Protein AF-A0AAP0HT21-F1 (afdb_monomer_lite)

InterPro domains:
  IPR000439 Large ribosomal subunit protein eL15 [PF00827] (14-70)
  IPR000439 Large ribosomal subunit protein eL15 [PTHR11847] (13-71)
  IPR012678 Ribosomal protein uL23/eL15/eS24 core domain superfamily [SSF54189] (15-70)
  IPR024794 Large ribosomal subunit protein eL15 cor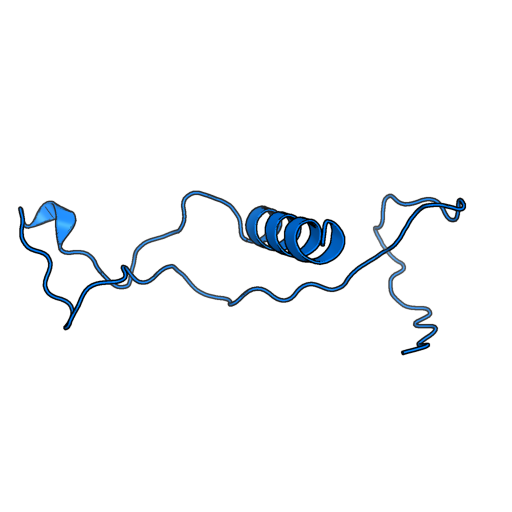e domain superfamily [G3DSA:3.40.1120.10] (6-73)

pLDDT: mean 77.36, std 18.36, range [28.28, 93.44]

Foldseek 3Di:
DDDPDPPPDDDDPDDPDPPDDDDDFDDDDDADFDPDDPLDDPDDPVPSDGRNHHDPDDPVVVRVVVVVVVVVD

Radius of gyration: 18.95 Å; chains: 1; bounding box: 44×23×48 Å

Sequence (73 aa):
MVVEDEAVRRDAVYAEIEGYVIYHVRVMRGGRKRPVSKGIVYGNPKNQGITQLKFQRNKKSAAEERAGANLAA

Secondary structure (DSSP, 8-state):
-----TT--SS------TT----------S-B----GGG---S-GGG---SSBPPSS-HHHHHHHHHHHHH--

Organism: NCBI:txid152367

Structure (mmCIF, N/CA/C/O backbone):
data_AF-A0AAP0HT21-F1
#
_entry.id   AF-A0AAP0HT21-F1
#
loop_
_atom_site.group_PDB
_atom_site.id
_atom_site.type_symbol
_atom_site.label_atom_id
_atom_site.label_alt_id
_atom_site.label_comp_id
_atom_site.label_asym_id
_atom_site.label_entity_id
_atom_site.label_seq_id
_atom_site.pdbx_PDB_ins_code
_atom_site.Cartn_x
_atom_site.Cartn_y
_atom_site.Cartn_z
_atom_site.occupancy
_atom_site.B_iso_or_equiv
_atom_site.auth_seq_id
_atom_site.auth_comp_id
_atom_site.auth_asym_id
_atom_site.auth_atom_id
_atom_site.pdbx_PDB_model_num
ATOM 1 N N . MET A 1 1 ? 3.162 4.595 -25.773 1.00 28.28 1 MET A N 1
ATOM 2 C CA . MET A 1 1 ? 3.390 5.816 -26.568 1.00 28.28 1 MET A CA 1
ATOM 3 C C . MET A 1 1 ? 4.857 6.132 -26.418 1.00 28.28 1 MET A C 1
ATOM 5 O O . MET A 1 1 ? 5.312 6.225 -25.287 1.00 28.28 1 MET A O 1
ATOM 9 N N . VAL A 1 2 ? 5.568 6.120 -27.542 1.00 35.03 2 VAL A N 1
ATOM 10 C CA . VAL A 1 2 ? 6.998 6.411 -27.663 1.00 35.03 2 VAL A CA 1
ATOM 11 C C . VAL A 1 2 ? 7.292 7.703 -26.912 1.00 35.03 2 VAL A C 1
ATOM 13 O O . VAL A 1 2 ? 6.820 8.757 -27.323 1.00 35.03 2 VAL A O 1
ATOM 16 N N . VAL A 1 3 ? 8.000 7.605 -25.796 1.00 32.25 3 VAL A N 1
ATOM 17 C CA . VAL A 1 3 ? 8.671 8.750 -25.194 1.00 32.25 3 VAL A CA 1
ATOM 18 C C . VAL A 1 3 ? 10.021 8.228 -24.753 1.00 32.25 3 VAL A C 1
ATOM 20 O O . VAL A 1 3 ? 10.149 7.521 -23.755 1.00 32.25 3 VAL A O 1
ATOM 23 N N . GLU A 1 4 ? 11.009 8.515 -25.591 1.00 40.28 4 GLU A N 1
ATOM 24 C CA . GLU A 1 4 ? 12.358 8.725 -25.111 1.00 40.28 4 GLU A CA 1
ATOM 25 C C . GLU A 1 4 ? 12.276 9.794 -24.020 1.00 40.28 4 GLU A C 1
ATOM 27 O O . GLU A 1 4 ? 12.006 10.958 -24.298 1.00 40.28 4 GLU A O 1
ATOM 32 N N . ASP A 1 5 ? 12.420 9.381 -22.768 1.00 33.47 5 ASP A N 1
ATOM 33 C CA . ASP A 1 5 ? 12.677 10.290 -21.661 1.00 33.47 5 ASP A CA 1
ATOM 34 C C . ASP A 1 5 ? 14.089 9.970 -21.172 1.00 33.47 5 ASP A C 1
ATOM 36 O O . ASP A 1 5 ? 14.315 9.059 -20.368 1.00 33.47 5 ASP A O 1
ATOM 40 N N . GLU A 1 6 ? 15.061 10.727 -21.685 1.00 38.06 6 GLU A N 1
ATOM 41 C CA . GLU A 1 6 ? 16.445 10.799 -21.208 1.00 38.06 6 GLU A CA 1
ATOM 42 C C . GLU A 1 6 ? 16.527 11.348 -19.763 1.00 38.06 6 GLU A C 1
ATOM 44 O O . GLU A 1 6 ? 17.257 12.292 -19.478 1.00 38.06 6 GLU A O 1
ATOM 49 N N . ALA A 1 7 ? 15.754 10.825 -18.808 1.00 36.56 7 ALA A N 1
ATOM 50 C CA . ALA A 1 7 ? 15.732 11.377 -17.451 1.00 36.56 7 ALA A CA 1
ATOM 51 C C . ALA A 1 7 ? 15.306 10.409 -16.335 1.00 36.56 7 ALA A C 1
ATOM 53 O O . ALA A 1 7 ? 15.058 10.851 -15.215 1.00 36.56 7 ALA A O 1
ATOM 54 N N . VAL A 1 8 ? 15.299 9.088 -16.557 1.00 45.41 8 VAL A N 1
ATOM 55 C CA . VAL A 1 8 ? 15.237 8.097 -15.449 1.00 45.41 8 VAL A CA 1
ATOM 56 C C . VAL A 1 8 ? 16.649 7.709 -14.974 1.00 45.41 8 VAL A C 1
ATOM 58 O O . VAL A 1 8 ? 16.866 6.717 -14.284 1.00 45.41 8 VAL A O 1
ATOM 61 N N . ARG A 1 9 ? 17.657 8.515 -15.321 1.00 51.62 9 ARG A N 1
ATOM 62 C CA . ARG A 1 9 ? 19.015 8.375 -14.798 1.00 51.62 9 ARG A CA 1
ATOM 63 C C . ARG A 1 9 ? 19.133 9.150 -13.496 1.00 51.62 9 ARG A C 1
ATOM 65 O O . ARG A 1 9 ? 19.155 10.379 -13.511 1.00 51.62 9 ARG A O 1
ATOM 72 N N . ARG A 1 10 ? 19.281 8.412 -12.395 1.00 48.84 10 ARG A N 1
ATOM 73 C CA . ARG A 1 10 ? 20.344 8.704 -11.420 1.00 48.84 10 ARG A CA 1
ATOM 74 C C . ARG A 1 10 ? 20.676 7.529 -10.497 1.00 48.84 10 ARG A C 1
ATOM 76 O O . ARG A 1 10 ? 21.856 7.325 -10.275 1.00 48.84 10 ARG A O 1
ATOM 83 N N . ASP A 1 11 ? 19.718 6.679 -10.110 1.00 50.38 11 ASP A N 1
ATOM 84 C CA . ASP A 1 11 ? 19.976 5.633 -9.091 1.00 50.38 11 ASP A CA 1
ATOM 85 C C . ASP A 1 11 ? 19.347 4.251 -9.404 1.00 50.38 11 ASP A C 1
ATOM 87 O O . ASP A 1 11 ? 18.876 3.552 -8.505 1.00 50.38 11 ASP A O 1
ATOM 91 N N . ALA A 1 12 ? 19.254 3.849 -10.677 1.00 60.78 12 ALA A N 1
ATOM 92 C CA . ALA A 1 12 ? 18.584 2.603 -11.073 1.00 60.78 12 ALA A CA 1
ATOM 93 C C . ALA A 1 12 ? 19.564 1.425 -11.279 1.00 60.78 12 ALA A C 1
ATOM 95 O O . ALA A 1 12 ? 20.567 1.555 -11.972 1.00 60.78 12 ALA A O 1
ATOM 96 N N . VAL A 1 13 ? 19.235 0.259 -10.707 1.00 59.25 13 VAL A N 1
ATOM 97 C CA . VAL A 1 13 ? 19.977 -1.019 -10.804 1.00 59.25 13 VAL A CA 1
ATOM 98 C C . VAL A 1 13 ? 19.453 -1.846 -11.988 1.00 59.25 13 VAL A C 1
ATOM 100 O O . VAL A 1 13 ? 18.943 -2.946 -11.801 1.00 59.25 13 VAL A O 1
ATOM 103 N N . TYR A 1 14 ? 19.479 -1.312 -13.208 1.00 63.19 14 TYR A N 1
ATOM 104 C CA . TYR A 1 14 ? 19.050 -2.067 -14.393 1.00 63.19 14 TYR A CA 1
ATOM 105 C C . TYR A 1 14 ? 20.029 -1.836 -15.539 1.00 63.19 14 TYR A C 1
ATOM 107 O O . TYR A 1 14 ? 20.414 -0.701 -15.808 1.00 63.19 14 TYR A O 1
ATOM 115 N N . ALA A 1 15 ? 20.455 -2.929 -16.172 1.00 63.34 15 ALA A N 1
ATOM 116 C CA . ALA A 1 15 ? 21.340 -2.899 -17.328 1.00 63.34 15 ALA A CA 1
ATOM 117 C C . ALA A 1 15 ? 20.517 -2.773 -18.619 1.00 63.34 15 ALA A C 1
ATOM 119 O O . ALA A 1 15 ? 19.411 -3.309 -18.700 1.00 63.34 15 ALA A O 1
ATOM 120 N N . GLU A 1 16 ? 21.071 -2.106 -19.632 1.00 69.62 16 GLU A N 1
ATOM 121 C CA . GLU A 1 16 ? 20.482 -1.954 -20.974 1.00 69.62 16 GLU A CA 1
ATOM 122 C C . GLU A 1 16 ? 20.638 -3.255 -21.796 1.00 69.62 16 GLU A C 1
ATOM 124 O O . GLU A 1 16 ? 21.183 -3.265 -22.894 1.00 69.62 16 GLU A O 1
ATOM 129 N N . ILE A 1 17 ? 20.213 -4.385 -21.223 1.00 73.50 17 ILE A N 1
ATOM 130 C CA . ILE A 1 17 ? 20.199 -5.704 -21.869 1.00 73.50 17 ILE A CA 1
ATOM 131 C C . ILE A 1 17 ? 18.789 -5.958 -22.421 1.00 73.50 17 ILE A C 1
ATOM 133 O O . ILE A 1 17 ? 17.791 -5.550 -21.820 1.00 73.50 17 ILE A O 1
ATOM 137 N N . GLU A 1 18 ? 18.688 -6.649 -23.556 1.00 76.50 18 GLU A N 1
ATOM 138 C CA . GLU A 1 18 ? 17.401 -7.066 -24.121 1.00 76.50 18 GLU A CA 1
ATOM 139 C C . GLU A 1 18 ? 16.618 -7.953 -23.130 1.00 76.50 18 GLU A C 1
ATOM 141 O O . GLU A 1 18 ? 17.173 -8.862 -22.513 1.00 76.50 18 GLU A O 1
ATOM 146 N N . GLY A 1 19 ? 15.318 -7.678 -22.959 1.00 75.88 19 GLY A N 1
ATOM 147 C CA . GLY A 1 19 ? 14.434 -8.418 -22.044 1.00 75.88 19 GLY A CA 1
ATOM 148 C C . GLY A 1 19 ? 14.050 -7.691 -20.747 1.00 75.88 19 GLY A C 1
ATOM 149 O O . GLY A 1 19 ? 13.252 -8.224 -19.976 1.00 75.88 19 GLY A O 1
ATOM 150 N N . TYR A 1 20 ? 14.544 -6.469 -20.511 1.00 75.38 20 TYR A N 1
ATOM 151 C CA . TYR A 1 20 ? 14.120 -5.618 -19.390 1.00 75.38 20 TYR A CA 1
ATOM 152 C C . TYR A 1 20 ? 13.125 -4.538 -19.833 1.00 75.38 20 TYR A C 1
ATOM 154 O O . TYR A 1 20 ? 13.299 -3.907 -20.872 1.00 75.38 20 TYR A O 1
ATOM 162 N N . VAL A 1 21 ? 12.089 -4.290 -19.021 1.00 77.94 21 VAL A N 1
ATOM 163 C CA . VAL A 1 21 ? 11.107 -3.220 -19.263 1.00 77.94 21 VAL A CA 1
AT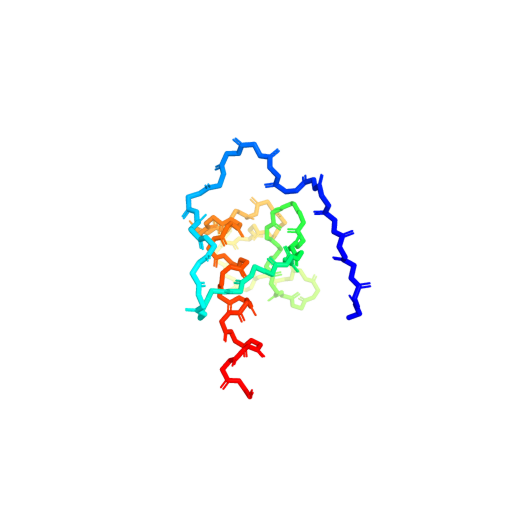OM 164 C C . VAL A 1 21 ? 10.835 -2.443 -17.976 1.00 77.94 21 VAL A C 1
ATOM 166 O O . VAL A 1 21 ? 10.615 -3.033 -16.917 1.00 77.94 21 VAL A O 1
ATOM 169 N N . ILE A 1 22 ? 10.841 -1.111 -18.067 1.00 79.31 22 ILE A N 1
ATOM 170 C CA . ILE A 1 22 ? 10.566 -0.196 -16.952 1.00 79.31 22 ILE A CA 1
ATOM 171 C C . ILE A 1 22 ? 9.139 0.344 -17.092 1.00 79.31 22 ILE A C 1
ATOM 173 O O . ILE A 1 22 ? 8.763 0.864 -18.139 1.00 79.31 22 ILE A O 1
ATOM 177 N N . TYR A 1 23 ? 8.352 0.262 -16.016 1.00 79.62 23 TYR A N 1
ATOM 178 C CA . TYR A 1 23 ? 6.968 0.741 -15.982 1.00 79.62 23 TYR A CA 1
ATOM 179 C C . TYR A 1 23 ? 6.756 1.786 -14.887 1.00 79.62 23 TYR A C 1
ATOM 181 O O . TYR A 1 23 ? 7.252 1.654 -13.767 1.00 79.62 23 TYR A O 1
ATOM 189 N N . HIS A 1 24 ? 5.928 2.790 -15.179 1.00 83.12 24 HIS A N 1
ATOM 190 C CA . HIS A 1 24 ? 5.461 3.750 -14.184 1.00 83.12 24 HIS A CA 1
ATOM 191 C C . HIS A 1 24 ? 4.100 3.333 -13.631 1.00 83.12 24 HIS A C 1
ATOM 193 O O . HIS A 1 24 ? 3.094 3.329 -14.340 1.00 83.12 24 HIS A O 1
ATOM 199 N N . VAL A 1 25 ? 4.047 3.037 -12.331 1.00 85.88 25 VAL A N 1
ATOM 200 C CA . VAL A 1 25 ? 2.798 2.692 -11.643 1.00 85.88 25 VAL A CA 1
ATOM 201 C C . VAL A 1 25 ? 2.469 3.727 -10.580 1.00 85.88 25 VAL A C 1
ATOM 203 O O . VAL A 1 25 ? 3.261 4.018 -9.683 1.00 85.88 25 VAL A O 1
ATOM 206 N N . ARG A 1 26 ? 1.245 4.261 -10.645 1.00 89.06 26 ARG A N 1
ATOM 207 C CA . ARG A 1 26 ? 0.702 5.151 -9.618 1.00 89.06 26 ARG A CA 1
ATOM 208 C C . ARG A 1 26 ? -0.127 4.366 -8.608 1.00 89.06 26 ARG A C 1
ATOM 210 O O . ARG A 1 26 ? -1.074 3.662 -8.961 1.00 89.06 26 ARG A O 1
ATOM 217 N N . VAL A 1 27 ? 0.162 4.592 -7.332 1.00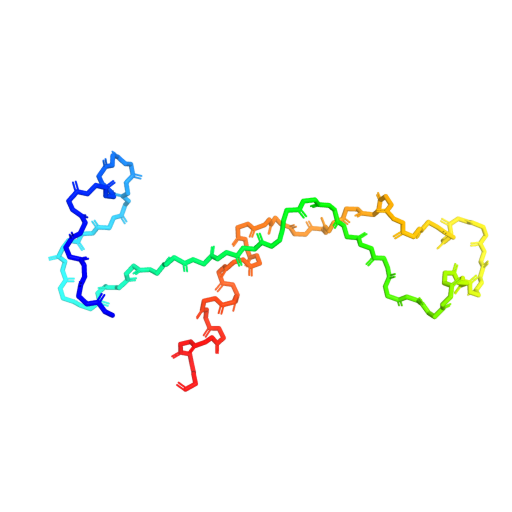 89.00 27 VAL A N 1
ATOM 218 C CA . VAL A 1 27 ? -0.677 4.166 -6.205 1.00 89.00 27 VAL A CA 1
ATOM 219 C C . VAL A 1 27 ? -1.251 5.383 -5.483 1.00 89.00 27 VAL A C 1
ATOM 221 O O . VAL A 1 27 ? -0.621 6.444 -5.424 1.00 89.00 27 VAL A O 1
ATOM 224 N N . MET A 1 28 ? -2.469 5.254 -4.948 1.00 88.12 28 MET A N 1
ATOM 225 C CA . MET A 1 28 ? -3.070 6.312 -4.134 1.00 88.12 28 MET A CA 1
ATOM 226 C C . MET A 1 28 ? -2.228 6.563 -2.878 1.00 88.12 28 MET A C 1
ATOM 228 O O . MET A 1 28 ? -1.721 5.643 -2.231 1.00 88.12 28 MET A O 1
ATOM 232 N N . ARG A 1 29 ? -2.060 7.844 -2.540 1.00 88.12 29 ARG A N 1
ATOM 233 C CA . ARG A 1 29 ? -1.364 8.271 -1.321 1.00 88.12 29 ARG A CA 1
ATOM 234 C C . ARG A 1 29 ? -2.328 8.237 -0.125 1.00 88.12 29 ARG A C 1
ATOM 236 O O . ARG A 1 29 ? -3.519 8.009 -0.282 1.00 88.12 29 ARG A O 1
ATOM 243 N N . GLY A 1 30 ? -1.793 8.458 1.076 1.00 88.44 30 GLY A N 1
ATOM 244 C CA . GLY A 1 30 ? -2.561 8.369 2.324 1.00 88.44 30 GLY A CA 1
ATOM 245 C C . GLY A 1 30 ? -2.575 6.978 2.965 1.00 88.44 30 GLY A C 1
ATOM 246 O O . GLY A 1 30 ? -1.727 6.137 2.645 1.00 88.44 30 GLY A O 1
ATOM 247 N N . GLY A 1 31 ? -3.475 6.810 3.937 1.00 87.00 31 GLY A N 1
ATOM 248 C CA . GLY A 1 31 ? -3.718 5.572 4.681 1.00 87.00 31 GLY A CA 1
ATOM 249 C C . GLY A 1 31 ? -4.877 4.759 4.105 1.00 87.00 31 GLY A C 1
ATOM 250 O O . GLY A 1 31 ? -5.385 5.052 3.024 1.00 87.00 31 GLY A O 1
ATOM 251 N N . ARG A 1 32 ? -5.302 3.724 4.830 1.00 91.06 32 ARG A N 1
ATOM 252 C CA . ARG A 1 32 ? -6.361 2.815 4.392 1.00 91.06 32 ARG A CA 1
ATOM 253 C C . ARG A 1 32 ? -7.653 3.103 5.146 1.00 91.06 32 ARG A C 1
ATOM 255 O O . ARG A 1 32 ? -7.700 3.009 6.368 1.00 91.06 32 ARG A O 1
ATOM 262 N N . LYS A 1 33 ? -8.733 3.343 4.405 1.00 90.81 33 LYS A N 1
ATOM 263 C CA . LYS A 1 33 ? -10.090 3.323 4.958 1.00 90.81 33 LYS A CA 1
ATOM 264 C C . LYS A 1 33 ? -10.602 1.883 5.013 1.00 90.81 33 LYS A C 1
ATOM 266 O O . LYS A 1 33 ? -10.406 1.120 4.066 1.00 90.81 33 LYS A O 1
ATOM 271 N N . ARG A 1 34 ? -11.277 1.495 6.097 1.00 91.50 34 ARG A N 1
ATOM 272 C CA . ARG A 1 34 ? -11.996 0.213 6.147 1.00 91.50 34 ARG A CA 1
ATOM 273 C C . ARG A 1 34 ? -13.219 0.251 5.210 1.00 91.50 34 ARG A C 1
ATOM 275 O O . ARG A 1 34 ? -14.005 1.196 5.311 1.00 91.50 34 ARG A O 1
ATOM 282 N N . PRO A 1 35 ? -13.420 -0.755 4.340 1.00 90.69 35 PRO A N 1
ATOM 283 C CA . PRO A 1 35 ? -14.627 -0.848 3.526 1.00 90.69 35 PRO A CA 1
ATOM 284 C C . PRO A 1 35 ? -15.788 -1.348 4.398 1.00 90.69 35 PRO A C 1
ATOM 286 O O . PRO A 1 35 ? -15.929 -2.542 4.632 1.00 90.69 35 PRO A O 1
ATOM 289 N N . VAL A 1 36 ? -16.588 -0.424 4.930 1.00 92.50 36 VAL A N 1
ATOM 290 C CA . VAL A 1 36 ? -17.812 -0.724 5.691 1.00 92.50 36 VAL A CA 1
ATOM 291 C C . VAL A 1 36 ? -18.964 0.125 5.179 1.00 92.50 36 VAL A C 1
ATOM 293 O O . VAL A 1 36 ? -18.788 1.307 4.870 1.00 92.50 36 VAL A O 1
ATOM 296 N N . SER A 1 37 ? -20.158 -0.463 5.116 1.00 90.75 37 SER A N 1
ATOM 297 C CA . SER A 1 37 ? -21.381 0.262 4.779 1.00 90.75 37 SER A CA 1
ATOM 298 C C . SER A 1 37 ? -21.685 1.306 5.855 1.00 90.75 37 SER A C 1
ATOM 300 O O . SER A 1 37 ? -21.754 0.976 7.038 1.00 90.75 37 SER A O 1
ATOM 302 N N . LYS A 1 38 ? -21.862 2.571 5.451 1.00 89.62 38 LYS A N 1
ATOM 303 C CA . LYS A 1 38 ? -22.229 3.702 6.332 1.00 89.62 38 LYS A CA 1
ATOM 304 C C . LYS A 1 38 ? -21.286 3.957 7.525 1.00 89.62 38 LYS A C 1
ATOM 306 O O . LYS A 1 38 ? -21.630 4.731 8.406 1.00 89.62 38 LYS A O 1
ATOM 311 N N . GLY A 1 39 ? -20.099 3.345 7.560 1.00 89.25 39 GLY A N 1
ATOM 312 C CA . GLY A 1 39 ? -19.164 3.509 8.679 1.00 89.25 39 GLY A CA 1
ATOM 313 C C . GLY A 1 39 ? -19.534 2.723 9.940 1.00 89.25 39 GLY A C 1
ATOM 314 O O . GLY A 1 39 ? -18.959 2.983 10.986 1.00 89.25 39 GLY A O 1
ATOM 315 N N . ILE A 1 40 ? -20.463 1.770 9.869 1.00 91.31 40 ILE A N 1
ATOM 316 C CA . ILE A 1 40 ? -20.867 0.990 11.044 1.00 91.31 40 ILE A CA 1
ATOM 317 C C . ILE A 1 40 ? -20.014 -0.278 11.112 1.00 91.31 40 ILE A C 1
ATOM 319 O O . ILE A 1 40 ? -19.993 -1.068 10.167 1.00 91.31 40 ILE A O 1
ATOM 323 N N . VAL A 1 41 ? -19.303 -0.478 12.226 1.00 92.31 41 VAL A N 1
ATOM 324 C CA . VAL A 1 41 ? -18.651 -1.755 12.539 1.00 92.31 41 VAL A CA 1
ATOM 325 C C . VAL A 1 41 ? -19.486 -2.460 13.599 1.00 92.31 41 VAL A C 1
ATOM 327 O O . VAL A 1 41 ? -19.657 -1.960 14.708 1.00 92.31 41 VAL A O 1
ATOM 330 N N . TYR A 1 42 ? -19.990 -3.644 13.274 1.00 89.94 42 TYR A N 1
ATOM 331 C CA . TYR A 1 42 ? -20.661 -4.495 14.249 1.00 89.94 42 TYR A CA 1
ATOM 332 C C . TYR A 1 42 ? -19.594 -5.263 15.035 1.00 89.94 42 TYR A C 1
ATOM 334 O O . TYR A 1 42 ? -18.900 -6.114 14.480 1.00 89.94 42 TYR A O 1
ATOM 342 N N . GLY A 1 43 ? -19.390 -4.902 16.303 1.00 90.38 43 GLY A N 1
ATOM 343 C CA . GLY A 1 43 ? -18.417 -5.555 17.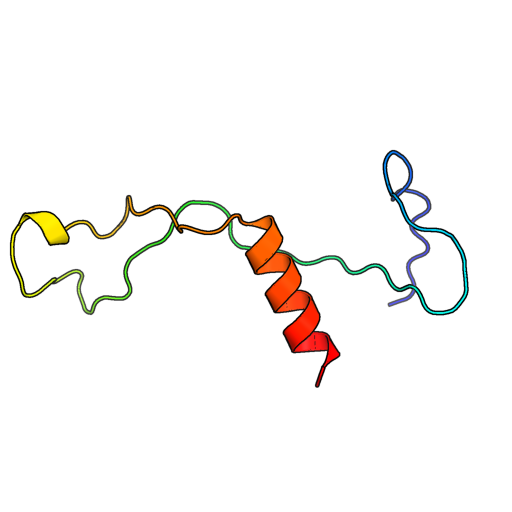176 1.00 90.38 43 GLY A CA 1
ATOM 344 C C . GLY A 1 43 ? -17.879 -4.657 18.287 1.00 90.38 43 GLY A C 1
ATOM 345 O O . GLY A 1 43 ? -18.338 -3.534 18.500 1.00 90.38 43 GLY A O 1
ATOM 346 N N . ASN A 1 44 ? -16.871 -5.170 18.992 1.00 93.44 44 ASN A N 1
ATOM 347 C CA . ASN A 1 44 ? 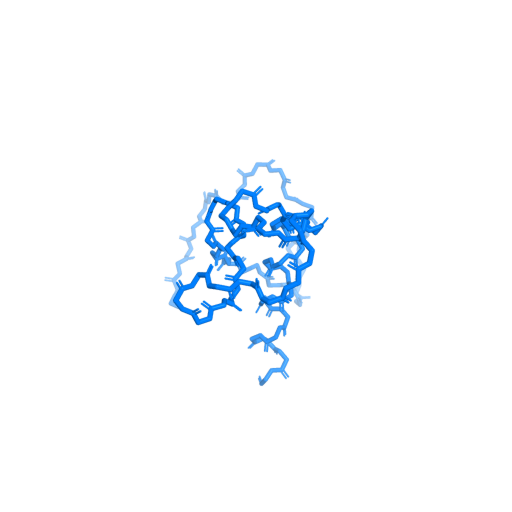-16.318 -4.519 20.177 1.00 93.44 44 ASN A CA 1
ATOM 348 C C . ASN A 1 44 ? -15.687 -3.145 19.861 1.00 93.44 44 ASN A C 1
ATOM 350 O O . ASN A 1 44 ? -15.076 -2.988 18.795 1.00 93.44 44 ASN A O 1
ATOM 354 N N . PRO A 1 45 ? -15.730 -2.177 20.804 1.00 91.38 45 PRO A N 1
ATOM 355 C CA . PRO A 1 45 ? -15.225 -0.811 20.614 1.00 91.38 45 PRO A CA 1
ATOM 356 C C . PRO A 1 45 ? -13.790 -0.721 20.076 1.00 91.38 45 PRO A C 1
ATOM 358 O O . PRO A 1 45 ? -13.486 0.132 19.246 1.00 91.38 45 PRO A O 1
ATOM 361 N N . LYS A 1 46 ? -12.921 -1.664 20.463 1.00 92.88 46 LYS A N 1
ATOM 362 C CA . LYS A 1 46 ? -11.533 -1.77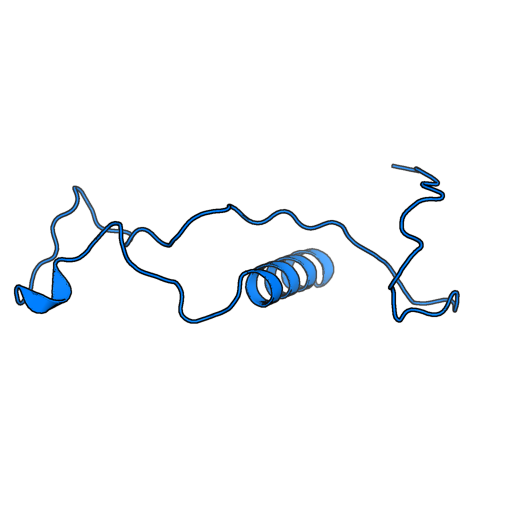1 19.980 1.00 92.88 46 LYS A CA 1
ATOM 363 C C . LYS A 1 46 ? -11.419 -1.778 18.448 1.00 92.88 46 LYS A C 1
ATOM 365 O O . LYS A 1 46 ? -10.450 -1.265 17.897 1.00 92.88 46 LYS A O 1
ATOM 370 N N . ASN A 1 47 ? -12.399 -2.352 17.753 1.00 90.50 47 ASN A N 1
ATOM 371 C CA . ASN A 1 47 ? -12.353 -2.554 16.307 1.00 90.50 47 ASN A CA 1
ATOM 372 C C . ASN A 1 47 ? -13.125 -1.483 15.523 1.00 90.50 47 ASN A C 1
ATOM 374 O O . ASN A 1 47 ? -13.237 -1.619 14.305 1.00 90.50 47 ASN A O 1
ATOM 378 N N . GLN A 1 48 ? -13.630 -0.435 16.180 1.00 90.69 48 GLN A N 1
ATOM 379 C CA . GLN A 1 48 ? -14.465 0.610 15.569 1.00 90.69 48 GLN A CA 1
ATOM 380 C C . GLN A 1 48 ? -13.685 1.615 14.702 1.00 90.69 48 GLN A C 1
ATOM 382 O O . GLN A 1 48 ? -14.282 2.436 14.016 1.00 90.69 48 GLN A O 1
ATOM 387 N N . GLY A 1 49 ? -12.348 1.568 14.691 1.00 90.69 49 GLY A N 1
ATOM 388 C CA . GLY A 1 49 ? -11.532 2.460 13.863 1.00 90.69 49 GLY A CA 1
ATOM 389 C C . GLY A 1 49 ? -11.751 2.250 12.356 1.00 90.69 49 GLY A C 1
ATOM 390 O O . GLY A 1 49 ? -11.639 1.128 11.857 1.00 90.69 49 GLY A O 1
ATOM 391 N N . ILE A 1 50 ? -12.017 3.339 11.621 1.00 90.31 50 ILE A N 1
ATOM 392 C CA . ILE A 1 50 ? -12.360 3.300 10.182 1.00 90.31 50 ILE A CA 1
ATOM 393 C C . ILE A 1 50 ? -11.302 3.980 9.304 1.00 90.31 50 ILE A C 1
ATOM 395 O O . ILE A 1 50 ? -10.833 3.369 8.343 1.00 90.31 50 ILE A O 1
ATOM 399 N N . THR A 1 51 ? -10.931 5.229 9.606 1.00 88.75 51 THR A N 1
ATOM 400 C CA . THR A 1 51 ? -10.142 6.085 8.689 1.00 88.75 51 THR A CA 1
ATOM 401 C C . THR A 1 51 ? -8.638 6.088 8.980 1.00 88.75 51 THR A C 1
ATOM 403 O O . THR A 1 51 ? -7.835 6.224 8.064 1.00 88.75 51 THR A O 1
ATOM 406 N N . GLN A 1 52 ? -8.228 5.914 10.237 1.00 87.31 52 GLN A N 1
ATOM 407 C CA . GLN A 1 52 ? -6.823 6.041 10.662 1.00 87.31 52 GLN A CA 1
ATOM 408 C C . GLN A 1 52 ? -6.031 4.722 10.576 1.00 87.31 52 GLN A C 1
ATOM 410 O O . GLN A 1 52 ? -4.966 4.582 11.177 1.00 87.31 52 GLN A O 1
ATOM 415 N N . LEU A 1 53 ? -6.533 3.731 9.834 1.00 88.81 53 LEU A N 1
ATOM 416 C CA . LEU A 1 53 ? -5.864 2.441 9.705 1.00 88.81 53 LEU A CA 1
ATOM 417 C C . LEU A 1 53 ? -4.701 2.540 8.710 1.00 88.81 53 LEU A C 1
ATOM 419 O O . LEU A 1 53 ? -4.845 3.012 7.580 1.00 88.81 53 LEU A O 1
ATOM 423 N N . LYS A 1 54 ? -3.534 2.039 9.115 1.00 89.69 54 LYS A N 1
ATOM 424 C CA . LYS A 1 54 ? -2.388 1.858 8.218 1.00 89.69 54 LYS A CA 1
ATOM 425 C C . LYS A 1 54 ? -2.480 0.485 7.553 1.00 89.69 54 LYS A C 1
ATOM 427 O O . LYS A 1 54 ? -2.935 -0.485 8.162 1.00 89.69 54 LYS A O 1
ATOM 432 N N . PHE A 1 55 ? -2.100 0.411 6.281 1.00 87.69 55 PHE A N 1
ATOM 433 C CA . PHE A 1 55 ? -1.927 -0.879 5.621 1.00 87.69 55 PHE A CA 1
ATOM 434 C C . PHE A 1 55 ? -0.650 -1.537 6.148 1.00 87.69 55 PHE A C 1
ATOM 436 O O . PHE A 1 55 ? 0.314 -0.835 6.438 1.00 87.69 55 PHE A O 1
ATOM 443 N N . GLN A 1 56 ? -0.663 -2.861 6.304 1.00 89.19 56 GLN A N 1
ATOM 444 C CA . GLN A 1 56 ? 0.482 -3.588 6.863 1.00 89.19 56 GLN A CA 1
ATOM 445 C C . GLN A 1 56 ? 1.669 -3.622 5.895 1.00 89.19 56 GLN A C 1
ATOM 447 O O . GLN A 1 56 ? 2.814 -3.643 6.327 1.00 89.19 56 GLN A O 1
ATOM 452 N N . ARG A 1 57 ? 1.403 -3.606 4.583 1.00 90.31 57 ARG A N 1
ATOM 453 C CA . ARG A 1 57 ? 2.445 -3.596 3.552 1.00 90.31 57 ARG A CA 1
ATOM 454 C C . ARG A 1 57 ? 2.787 -2.174 3.120 1.00 90.31 57 ARG A C 1
ATOM 456 O O . ARG A 1 57 ? 1.976 -1.249 3.218 1.00 90.31 57 ARG A O 1
ATOM 463 N N . ASN A 1 58 ? 3.977 -2.034 2.549 1.00 89.56 58 ASN A N 1
ATOM 464 C CA . ASN A 1 58 ? 4.459 -0.776 1.993 1.00 89.56 58 ASN A CA 1
ATOM 465 C C . ASN A 1 58 ? 3.798 -0.458 0.644 1.00 89.56 58 ASN A C 1
ATOM 467 O O . ASN A 1 58 ? 3.412 -1.343 -0.116 1.00 89.56 58 ASN A O 1
ATOM 471 N N . LYS A 1 59 ? 3.742 0.834 0.301 1.00 87.69 59 LYS A N 1
ATOM 472 C CA . LYS A 1 59 ? 3.193 1.316 -0.981 1.00 87.69 59 LYS A CA 1
ATOM 473 C C . LYS A 1 59 ? 3.967 0.817 -2.204 1.00 87.69 59 LYS A C 1
ATOM 475 O O . LYS A 1 59 ? 3.361 0.656 -3.255 1.00 87.69 59 LYS A O 1
ATOM 480 N N . LYS A 1 60 ? 5.274 0.561 -2.053 1.00 87.50 60 LYS A N 1
ATOM 481 C CA . LYS A 1 60 ? 6.128 -0.018 -3.103 1.00 87.50 60 LYS A CA 1
ATOM 482 C C . LYS A 1 60 ? 5.648 -1.421 -3.494 1.00 87.50 60 LYS A C 1
ATOM 484 O O . LYS A 1 60 ? 5.361 -1.651 -4.657 1.00 87.50 60 LYS A O 1
ATOM 489 N N . SER A 1 61 ? 5.420 -2.285 -2.503 1.00 88.94 61 SER A N 1
ATOM 490 C CA . SER A 1 61 ? 4.900 -3.645 -2.714 1.00 88.94 61 SER A CA 1
ATOM 491 C C . SER A 1 61 ? 3.522 -3.644 -3.393 1.00 88.94 61 SER A C 1
ATOM 493 O O . SER A 1 61 ? 3.301 -4.398 -4.332 1.00 88.94 61 SER A O 1
ATOM 495 N N . ALA A 1 62 ? 2.618 -2.737 -3.006 1.00 87.75 62 ALA A N 1
ATOM 496 C CA . ALA A 1 62 ? 1.322 -2.609 -3.681 1.00 87.75 62 ALA A CA 1
ATOM 497 C C . ALA A 1 62 ? 1.438 -2.139 -5.149 1.00 87.75 62 ALA A C 1
ATOM 499 O O . ALA A 1 62 ? 0.579 -2.454 -5.970 1.00 87.75 62 ALA A O 1
ATOM 500 N N . ALA A 1 63 ? 2.472 -1.359 -5.485 1.00 87.44 63 ALA A N 1
ATOM 501 C CA . ALA A 1 63 ? 2.721 -0.921 -6.857 1.00 87.44 63 ALA A CA 1
ATOM 502 C C . ALA A 1 63 ? 3.280 -2.060 -7.722 1.00 87.44 63 ALA A C 1
ATOM 504 O O . ALA A 1 63 ? 2.850 -2.219 -8.861 1.00 87.44 63 ALA A O 1
ATOM 505 N N . GLU A 1 64 ? 4.184 -2.866 -7.165 1.00 86.56 64 GLU A N 1
ATOM 506 C CA . GLU A 1 64 ? 4.757 -4.047 -7.821 1.00 86.56 64 GLU A CA 1
ATOM 507 C C . GLU A 1 64 ? 3.677 -5.088 -8.144 1.00 86.56 64 GLU A C 1
ATOM 509 O O . GLU A 1 64 ? 3.583 -5.534 -9.284 1.00 86.56 64 GLU A O 1
ATOM 514 N N . GLU A 1 65 ? 2.789 -5.400 -7.190 1.00 87.38 65 GLU A N 1
ATOM 515 C CA . GLU A 1 65 ? 1.658 -6.319 -7.414 1.00 87.38 65 GLU A CA 1
ATOM 516 C C . GLU A 1 65 ? 0.737 -5.830 -8.544 1.00 87.38 65 GLU A C 1
ATOM 518 O O . GLU A 1 65 ? 0.280 -6.619 -9.370 1.00 87.38 65 GLU A O 1
ATOM 523 N N . ARG A 1 66 ? 0.496 -4.514 -8.627 1.00 86.69 66 ARG A N 1
ATOM 524 C CA . ARG A 1 66 ? -0.315 -3.919 -9.698 1.00 86.69 66 ARG A CA 1
ATOM 525 C C . ARG A 1 66 ? 0.379 -3.986 -11.061 1.00 86.69 66 ARG A C 1
ATOM 527 O O . ARG A 1 66 ? -0.303 -4.184 -12.062 1.00 86.69 66 ARG A O 1
ATOM 534 N N . ALA A 1 67 ? 1.702 -3.815 -11.107 1.00 84.75 67 ALA A N 1
ATOM 535 C CA . ALA A 1 67 ? 2.480 -3.990 -12.333 1.00 84.75 67 ALA A CA 1
ATOM 536 C C . ALA A 1 67 ? 2.408 -5.446 -12.813 1.00 84.75 67 ALA A C 1
ATOM 538 O O . ALA A 1 67 ? 2.077 -5.691 -13.969 1.00 84.75 67 ALA A O 1
ATOM 539 N N . GLY A 1 68 ? 2.637 -6.401 -11.904 1.00 83.56 68 GLY A N 1
ATOM 540 C CA . GLY A 1 68 ? 2.593 -7.831 -12.207 1.00 83.56 68 GLY A CA 1
ATOM 541 C C . GLY A 1 68 ? 1.223 -8.295 -12.703 1.00 83.56 68 GLY A C 1
ATOM 542 O O . GLY A 1 68 ? 1.145 -8.995 -13.705 1.00 83.56 68 GLY A O 1
ATOM 543 N N . ALA A 1 69 ? 0.137 -7.847 -12.065 1.00 84.25 69 ALA A N 1
ATOM 544 C CA . ALA A 1 69 ? -1.221 -8.211 -12.473 1.00 84.25 69 ALA A CA 1
ATOM 545 C C . ALA A 1 69 ? -1.601 -7.699 -13.875 1.00 84.25 69 ALA A C 1
ATOM 547 O O . ALA A 1 69 ? -2.341 -8.369 -14.583 1.00 84.25 69 ALA A O 1
ATOM 548 N N . ASN A 1 70 ? -1.105 -6.526 -14.280 1.00 76.75 70 ASN A N 1
ATOM 549 C CA . ASN A 1 70 ? -1.403 -5.956 -15.596 1.00 76.75 70 ASN A CA 1
ATOM 550 C C . ASN A 1 70 ? -0.567 -6.569 -16.731 1.00 76.75 70 ASN A C 1
ATOM 552 O O . ASN A 1 70 ? -0.968 -6.465 -17.883 1.00 76.75 70 ASN A O 1
ATOM 556 N N . LEU A 1 71 ? 0.604 -7.132 -16.420 1.00 73.25 71 LEU A N 1
ATOM 557 C CA . LEU A 1 71 ? 1.543 -7.687 -17.403 1.00 73.25 71 LEU A CA 1
ATOM 558 C C . LEU A 1 71 ? 1.404 -9.200 -17.588 1.00 73.25 71 LEU A C 1
ATOM 560 O O . LEU A 1 71 ? 1.853 -9.728 -18.596 1.00 73.25 71 LEU A O 1
ATOM 564 N N . ALA A 1 72 ? 0.811 -9.893 -16.615 1.00 61.62 72 ALA A N 1
ATOM 565 C CA . ALA A 1 72 ? 0.530 -11.324 -16.692 1.00 61.62 72 ALA A CA 1
ATOM 566 C C . ALA A 1 72 ? -0.782 -11.660 -17.437 1.00 61.62 72 ALA A C 1
ATOM 568 O O . ALA A 1 72 ? -1.170 -12.828 -17.455 1.00 61.62 72 ALA A O 1
ATOM 569 N N . ALA A 1 73 ? -1.474 -10.654 -17.987 1.00 48.50 73 ALA A N 1
ATOM 570 C CA . ALA A 1 73 ? -2.729 -10.782 -18.729 1.00 48.50 73 ALA A CA 1
ATOM 571 C C . ALA A 1 73 ? -2.505 -10.768 -20.246 1.00 48.50 73 ALA A C 1
ATOM 573 O O . ALA A 1 73 ? -1.587 -10.045 -20.695 1.00 48.50 73 ALA A O 1
#